Protein AF-A0A8X6M5R9-F1 (afdb_monomer_lite)

Structure (mmCIF, N/CA/C/O backbone):
data_AF-A0A8X6M5R9-F1
#
_entry.id   AF-A0A8X6M5R9-F1
#
loop_
_atom_site.group_PDB
_atom_site.id
_atom_site.type_symbol
_atom_site.label_atom_id
_atom_site.label_alt_id
_atom_site.label_comp_id
_atom_site.label_asym_id
_atom_site.label_entity_id
_atom_site.label_seq_id
_atom_site.pdbx_PDB_ins_code
_atom_site.Cartn_x
_atom_site.Cartn_y
_atom_site.Cartn_z
_atom_site.occupancy
_atom_site.B_iso_or_equiv
_atom_site.auth_seq_id
_atom_site.auth_comp_id
_atom_site.auth_asym_id
_atom_site.auth_atom_id
_atom_site.pdbx_PDB_model_num
ATOM 1 N N . MET A 1 1 ? -9.337 6.581 -10.221 1.00 58.03 1 MET A N 1
ATOM 2 C CA . MET A 1 1 ? -7.860 6.524 -10.236 1.00 58.03 1 MET A CA 1
ATOM 3 C C . MET A 1 1 ? -7.457 5.286 -9.456 1.00 58.03 1 MET A C 1
ATOM 5 O O . MET A 1 1 ? -7.969 5.098 -8.360 1.00 58.03 1 MET A O 1
ATOM 9 N N . GLU A 1 2 ? -6.659 4.399 -10.039 1.00 84.75 2 GLU A N 1
ATOM 10 C CA . GLU A 1 2 ? -6.270 3.140 -9.398 1.00 84.75 2 GLU A CA 1
ATOM 11 C C . GLU A 1 2 ? -5.019 3.380 -8.537 1.00 84.75 2 GLU A C 1
ATOM 13 O O . GLU A 1 2 ? -3.952 3.678 -9.061 1.00 84.75 2 GLU A O 1
ATOM 18 N N . CYS A 1 3 ? -5.123 3.289 -7.206 1.00 86.81 3 CYS A N 1
ATOM 19 C CA . CYS A 1 3 ? -3.998 3.606 -6.309 1.00 86.81 3 CYS A CA 1
ATOM 20 C C . CYS A 1 3 ? -2.729 2.795 -6.621 1.00 86.81 3 CYS A C 1
ATOM 22 O O . CYS A 1 3 ? -1.625 3.320 -6.520 1.00 86.81 3 CYS A O 1
ATOM 24 N N . HIS A 1 4 ? -2.874 1.538 -7.049 1.00 92.50 4 HIS A N 1
ATOM 25 C CA . HIS A 1 4 ? -1.739 0.701 -7.432 1.00 92.50 4 HIS A CA 1
ATOM 26 C C . HIS A 1 4 ? -0.983 1.255 -8.650 1.00 92.50 4 HIS A C 1
ATOM 28 O O . HIS A 1 4 ? 0.245 1.253 -8.641 1.00 92.50 4 HIS A O 1
ATOM 34 N N . SER A 1 5 ? -1.675 1.803 -9.659 1.00 93.25 5 SER A N 1
ATOM 35 C CA . SER A 1 5 ? -0.995 2.368 -10.831 1.00 93.25 5 SER A CA 1
ATOM 36 C C . SER A 1 5 ? -0.136 3.580 -10.473 1.00 93.25 5 SER A C 1
ATOM 38 O O . SER A 1 5 ? 0.930 3.763 -11.050 1.00 93.25 5 SER A O 1
ATOM 40 N N . GLU A 1 6 ? -0.561 4.386 -9.498 1.00 93.50 6 GLU A N 1
ATOM 41 C CA . GLU A 1 6 ? 0.223 5.533 -9.020 1.00 93.50 6 GLU A CA 1
ATOM 42 C C . GLU A 1 6 ? 1.468 5.086 -8.236 1.00 93.50 6 GLU A C 1
ATOM 44 O O . GLU A 1 6 ? 2.552 5.636 -8.426 1.00 93.50 6 GLU A O 1
ATOM 49 N N . VAL A 1 7 ? 1.356 4.023 -7.431 1.00 92.94 7 VAL A N 1
ATOM 50 C CA . VAL A 1 7 ? 2.506 3.422 -6.729 1.00 92.94 7 VAL A CA 1
ATOM 51 C C . VAL A 1 7 ? 3.519 2.844 -7.723 1.00 92.94 7 VAL A C 1
ATOM 53 O O . VAL A 1 7 ? 4.720 3.054 -7.564 1.00 92.94 7 VAL A O 1
ATOM 56 N N . VAL A 1 8 ? 3.053 2.173 -8.781 1.00 95.12 8 VAL A N 1
ATOM 57 C CA . VAL A 1 8 ? 3.922 1.645 -9.847 1.00 95.12 8 VAL A CA 1
ATOM 58 C C . VAL A 1 8 ? 4.609 2.770 -10.617 1.00 95.12 8 VAL A C 1
ATOM 60 O O . VAL A 1 8 ? 5.811 2.686 -10.854 1.00 95.12 8 VAL A O 1
ATOM 63 N N . LYS A 1 9 ? 3.892 3.847 -10.965 1.00 95.81 9 LYS A N 1
ATOM 64 C CA . LYS A 1 9 ? 4.497 5.020 -11.619 1.00 95.81 9 LYS A CA 1
ATOM 65 C C . LYS A 1 9 ? 5.607 5.646 -10.772 1.00 95.81 9 LYS A C 1
ATOM 67 O O . LYS A 1 9 ? 6.607 6.084 -11.330 1.00 95.81 9 LYS A O 1
ATOM 72 N N . ALA A 1 10 ? 5.438 5.689 -9.450 1.00 94.44 10 ALA A N 1
ATOM 73 C CA . ALA A 1 10 ? 6.402 6.306 -8.544 1.00 94.44 10 A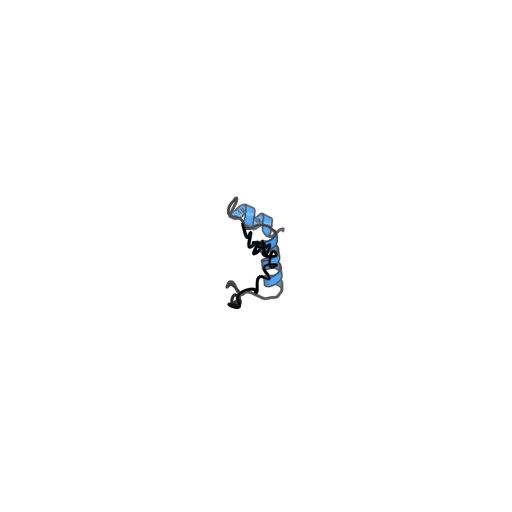LA A CA 1
ATOM 74 C C . ALA A 1 10 ? 7.607 5.406 -8.212 1.00 94.44 10 ALA A C 1
ATOM 76 O O . ALA A 1 10 ? 8.723 5.904 -8.094 1.00 94.44 10 ALA A O 1
ATOM 77 N N . LEU A 1 11 ? 7.393 4.096 -8.032 1.00 95.31 11 LEU A N 1
ATOM 78 C CA . LEU A 1 11 ? 8.403 3.175 -7.482 1.00 95.31 11 LEU A CA 1
ATOM 79 C C . LEU A 1 11 ? 8.940 2.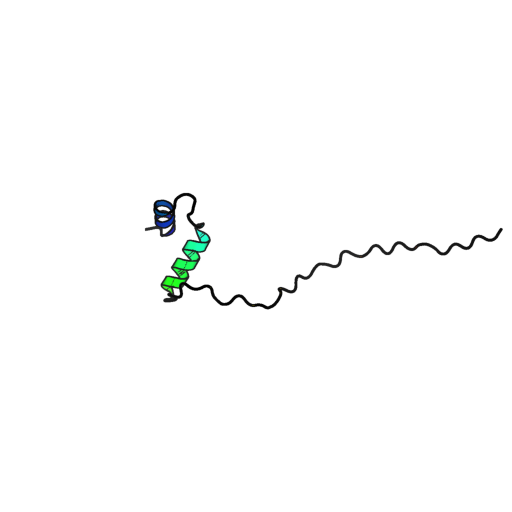147 -8.491 1.00 95.31 11 LEU A C 1
ATOM 81 O O . LEU A 1 11 ? 9.936 1.474 -8.207 1.00 95.31 11 LEU A O 1
ATOM 85 N N . GLY A 1 12 ? 8.301 2.003 -9.655 1.00 94.00 12 GLY A N 1
ATOM 86 C CA . GLY A 1 12 ? 8.675 1.033 -10.683 1.00 94.00 12 GLY A CA 1
ATOM 87 C C . GLY A 1 12 ? 8.751 -0.391 -10.129 1.00 94.00 12 GLY A C 1
ATOM 88 O O . GLY A 1 12 ? 7.823 -0.870 -9.482 1.00 94.00 12 GLY A O 1
ATOM 89 N N . ASN A 1 13 ? 9.891 -1.055 -10.335 1.00 93.81 13 ASN A N 1
ATOM 90 C CA . ASN A 1 13 ? 10.125 -2.436 -9.890 1.00 93.81 13 ASN A CA 1
ATOM 91 C C . ASN A 1 13 ? 10.145 -2.613 -8.362 1.00 93.81 13 ASN A C 1
ATOM 93 O O . ASN A 1 13 ? 10.053 -3.740 -7.886 1.00 93.81 13 ASN A O 1
ATOM 97 N N . ASN A 1 14 ? 10.266 -1.525 -7.596 1.00 94.00 14 ASN A N 1
ATOM 98 C CA . ASN A 1 14 ? 10.203 -1.563 -6.133 1.00 94.00 14 ASN A CA 1
ATOM 99 C C . ASN A 1 14 ? 8.771 -1.397 -5.600 1.00 94.00 14 ASN A C 1
ATOM 101 O O . ASN A 1 14 ? 8.566 -1.366 -4.386 1.00 94.00 14 ASN A O 1
ATOM 105 N N . ALA A 1 15 ? 7.779 -1.251 -6.483 1.00 93.38 15 ALA A N 1
ATOM 106 C CA . ALA A 1 15 ? 6.387 -1.170 -6.082 1.00 93.38 15 ALA A CA 1
ATOM 107 C C . ALA A 1 15 ? 5.929 -2.476 -5.421 1.00 93.38 15 ALA A C 1
ATOM 109 O O . ALA A 1 15 ? 6.236 -3.582 -5.870 1.00 93.38 15 ALA A O 1
ATOM 110 N N . LEU A 1 16 ? 5.143 -2.338 -4.354 1.00 91.62 16 LEU A N 1
ATOM 111 C CA . LEU A 1 16 ? 4.437 -3.470 -3.773 1.00 91.62 16 LEU A CA 1
ATOM 112 C C . LEU A 1 16 ? 3.379 -3.988 -4.747 1.00 91.62 16 LEU A C 1
ATOM 114 O O . LEU A 1 16 ? 2.795 -3.229 -5.518 1.00 91.62 16 LEU A O 1
ATOM 118 N N . LEU A 1 17 ? 3.085 -5.283 -4.641 1.00 92.62 17 LEU A N 1
ATOM 119 C CA . LEU A 1 17 ? 2.006 -5.913 -5.393 1.00 92.62 17 LEU A CA 1
ATOM 120 C C . LEU A 1 17 ? 0.652 -5.244 -5.097 1.00 92.62 17 LEU A C 1
ATOM 122 O O . LEU A 1 17 ? 0.423 -4.700 -4.012 1.00 92.62 17 LEU A O 1
ATOM 126 N N . TYR A 1 18 ? -0.284 -5.386 -6.034 1.00 91.81 18 TYR A N 1
ATOM 127 C CA . TYR A 1 18 ? -1.640 -4.843 -5.938 1.00 91.81 18 TYR A CA 1
ATOM 128 C C . TYR A 1 18 ? -2.345 -5.170 -4.616 1.00 91.81 18 TYR A C 1
ATOM 130 O O . TYR A 1 18 ? -2.902 -4.287 -3.969 1.00 91.81 18 TYR A O 1
ATOM 138 N N . HIS A 1 19 ? -2.309 -6.434 -4.189 1.00 92.19 19 HIS A N 1
ATOM 139 C CA . HIS A 1 19 ? -3.082 -6.899 -3.036 1.00 92.19 19 HIS A CA 1
ATOM 140 C C . HIS A 1 19 ? -2.690 -6.204 -1.709 1.00 92.19 19 HIS A C 1
ATOM 142 O O . HIS A 1 19 ? -3.585 -5.721 -1.012 1.00 92.19 19 HIS A O 1
ATOM 148 N N . PRO A 1 20 ? -1.394 -6.085 -1.344 1.00 91.69 20 PRO A N 1
ATOM 149 C CA . PRO A 1 20 ? -0.954 -5.229 -0.240 1.00 91.69 20 PRO A CA 1
ATOM 150 C C . PRO A 1 20 ? -1.482 -3.791 -0.315 1.00 91.69 20 PRO A C 1
ATOM 152 O O . PRO A 1 20 ? -2.023 -3.292 0.672 1.00 91.69 20 PRO A O 1
ATOM 155 N N . VAL A 1 21 ? -1.384 -3.153 -1.487 1.00 91.88 21 VAL A N 1
ATOM 156 C CA . VAL A 1 21 ? -1.828 -1.765 -1.692 1.00 91.88 21 VAL A CA 1
ATOM 157 C C . VAL A 1 21 ? -3.339 -1.643 -1.488 1.00 91.88 21 VAL A C 1
ATOM 159 O O . VAL A 1 21 ? -3.789 -0.782 -0.737 1.00 91.88 21 VAL A O 1
ATOM 162 N N . ALA A 1 22 ? -4.132 -2.542 -2.074 1.00 91.62 22 ALA A N 1
ATOM 163 C CA . ALA A 1 22 ? -5.584 -2.568 -1.905 1.00 91.62 22 ALA A CA 1
ATOM 164 C C . ALA A 1 22 ? -5.991 -2.762 -0.434 1.00 91.62 22 ALA A C 1
ATOM 166 O O . ALA A 1 22 ? -6.903 -2.095 0.059 1.00 91.62 22 ALA A O 1
ATOM 167 N N . ARG A 1 23 ? -5.276 -3.627 0.301 1.00 90.75 23 ARG A N 1
ATOM 168 C CA . ARG A 1 23 ? -5.502 -3.842 1.737 1.00 90.75 23 ARG A CA 1
ATOM 169 C C . ARG A 1 23 ? -5.253 -2.573 2.550 1.00 90.75 23 ARG A C 1
ATOM 171 O O . ARG A 1 23 ? -6.043 -2.265 3.439 1.00 90.75 23 ARG A O 1
ATOM 178 N N . TRP A 1 24 ? -4.174 -1.848 2.260 1.00 89.81 24 TRP A N 1
ATOM 179 C CA . TRP A 1 24 ? -3.860 -0.584 2.929 1.00 89.81 24 TRP A CA 1
ATOM 180 C C . TRP A 1 24 ? -4.880 0.505 2.610 1.00 89.81 24 TRP A C 1
ATOM 182 O O . TRP A 1 24 ? -5.360 1.161 3.531 1.00 89.81 24 TRP A O 1
ATOM 192 N N . VAL A 1 25 ? -5.292 0.636 1.346 1.00 89.94 25 VAL A N 1
ATOM 193 C CA . VAL A 1 25 ? -6.353 1.573 0.941 1.00 89.94 25 VAL A CA 1
ATOM 194 C C . VAL A 1 25 ? -7.652 1.283 1.696 1.00 89.94 25 VAL A C 1
ATOM 196 O O . VAL A 1 25 ? -8.253 2.201 2.251 1.00 89.94 25 VAL A O 1
ATOM 199 N N . GLY A 1 26 ? -8.053 0.012 1.802 1.00 90.44 26 GLY A N 1
ATOM 200 C CA . GLY A 1 26 ? -9.243 -0.374 2.564 1.00 90.44 26 GLY A CA 1
ATOM 201 C C . GLY A 1 26 ? -9.141 -0.048 4.059 1.00 90.44 26 GLY A C 1
ATOM 202 O O . GLY A 1 26 ? -10.125 0.360 4.669 1.00 90.44 26 GLY A O 1
ATOM 203 N N . LYS A 1 27 ? -7.953 -0.175 4.664 1.00 89.06 27 LYS A N 1
ATOM 204 C CA . LYS A 1 27 ? -7.722 0.228 6.063 1.00 89.06 27 LYS A CA 1
ATOM 205 C C . LYS A 1 27 ? -7.784 1.744 6.240 1.00 89.06 27 LYS A C 1
ATOM 207 O O . LYS A 1 27 ? -8.408 2.205 7.191 1.00 89.06 27 LYS A O 1
ATOM 212 N N . PHE A 1 28 ? -7.216 2.499 5.306 1.00 87.00 28 PHE A N 1
ATOM 213 C CA . PHE A 1 28 ? -7.264 3.958 5.323 1.00 87.00 28 PHE A CA 1
ATOM 214 C C . PHE A 1 28 ? -8.702 4.486 5.203 1.00 87.00 28 PHE A C 1
ATOM 216 O O . PHE A 1 28 ? -9.093 5.381 5.945 1.00 87.00 28 PHE A O 1
ATOM 223 N N . GLN A 1 29 ? -9.522 3.877 4.339 1.00 87.75 29 GLN A N 1
ATOM 224 C CA . GLN A 1 29 ? -10.953 4.191 4.213 1.00 87.75 29 GLN A CA 1
ATOM 225 C C . GLN A 1 29 ? -11.761 3.890 5.486 1.00 87.75 29 GLN A C 1
ATOM 227 O O . GLN A 1 29 ? -12.799 4.500 5.705 1.00 87.75 29 GLN A O 1
ATOM 232 N N . GLN A 1 30 ? -11.285 2.977 6.337 1.00 88.25 30 GLN A N 1
ATOM 233 C CA . GLN A 1 30 ? -11.856 2.686 7.660 1.00 88.25 30 GLN A CA 1
ATOM 234 C C . GLN A 1 30 ? -11.309 3.619 8.757 1.00 88.25 30 GLN A C 1
ATOM 236 O O . GLN A 1 30 ? -11.334 3.253 9.931 1.00 88.25 30 GLN A O 1
ATOM 241 N N . GLU A 1 31 ? -10.737 4.767 8.378 1.00 83.94 31 GLU A N 1
ATOM 242 C CA . GLU A 1 31 ? -10.086 5.741 9.268 1.00 83.94 31 GLU A CA 1
ATOM 243 C C . GLU A 1 31 ? -8.934 5.151 10.102 1.00 83.94 31 GLU A C 1
ATOM 245 O O . GLU A 1 31 ? -8.477 5.737 11.086 1.00 83.94 31 GLU A O 1
ATOM 250 N N . ARG A 1 32 ? -8.396 3.990 9.704 1.00 75.38 32 ARG A N 1
ATOM 251 C CA . ARG A 1 32 ? -7.175 3.458 10.309 1.00 75.38 32 ARG A CA 1
ATOM 252 C C . ARG A 1 32 ? -5.972 4.094 9.633 1.00 75.38 32 ARG A C 1
ATOM 254 O O . ARG A 1 32 ? -5.534 3.653 8.578 1.00 75.38 32 ARG A O 1
ATOM 261 N N . VAL A 1 33 ? -5.431 5.114 10.295 1.00 77.44 33 VAL A N 1
ATOM 262 C CA . VAL A 1 33 ? -4.273 5.907 9.837 1.00 77.44 33 VAL A CA 1
ATOM 263 C C . VAL A 1 33 ? -2.954 5.427 10.463 1.00 77.44 33 VAL A C 1
ATOM 265 O O . VAL A 1 33 ? -1.918 6.076 10.349 1.00 77.44 33 VAL A O 1
ATOM 268 N N . SER A 1 34 ? -2.963 4.299 11.180 1.00 80.50 34 SER A N 1
ATOM 269 C CA . SER A 1 34 ? -1.724 3.771 11.750 1.00 80.50 34 SER A CA 1
ATOM 270 C C . SER A 1 34 ? -0.806 3.285 10.632 1.00 80.50 34 SER A C 1
ATOM 272 O O . SER A 1 34 ? -1.139 2.351 9.907 1.00 80.50 34 SER A O 1
ATOM 274 N N . ASN A 1 35 ? 0.363 3.913 10.531 1.00 81.81 35 ASN A N 1
ATOM 275 C CA . ASN A 1 35 ? 1.429 3.528 9.605 1.00 81.81 35 ASN A CA 1
ATOM 276 C C . ASN A 1 35 ? 2.373 2.474 10.205 1.00 81.81 35 ASN A C 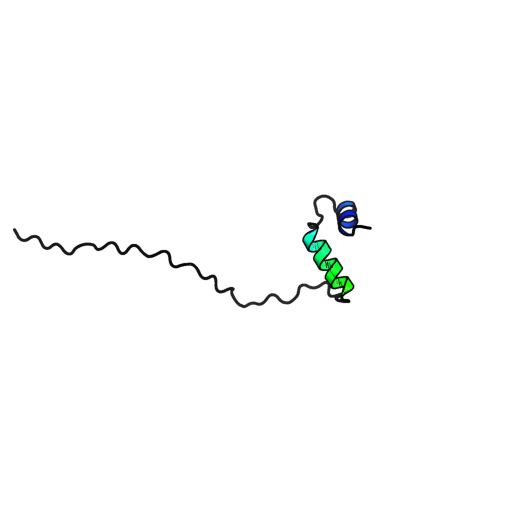1
ATOM 278 O O . ASN A 1 35 ? 3.373 2.112 9.590 1.00 81.81 35 ASN A O 1
ATOM 282 N N . SER A 1 36 ? 2.106 2.028 11.433 1.00 84.31 36 SER A N 1
ATOM 283 C CA . SER A 1 36 ? 2.904 1.019 12.121 1.00 84.31 36 SER A CA 1
ATOM 284 C C . SER A 1 36 ? 2.264 -0.353 11.973 1.00 84.31 36 SER A C 1
ATOM 286 O O . SER A 1 36 ? 1.041 -0.485 12.024 1.00 84.31 36 SER A O 1
ATOM 288 N N . ASP A 1 37 ? 3.099 -1.382 11.848 1.00 84.19 37 ASP A N 1
ATOM 289 C CA . ASP A 1 37 ? 2.623 -2.759 11.896 1.00 84.19 37 ASP A CA 1
ATOM 290 C C . ASP A 1 37 ? 1.909 -3.036 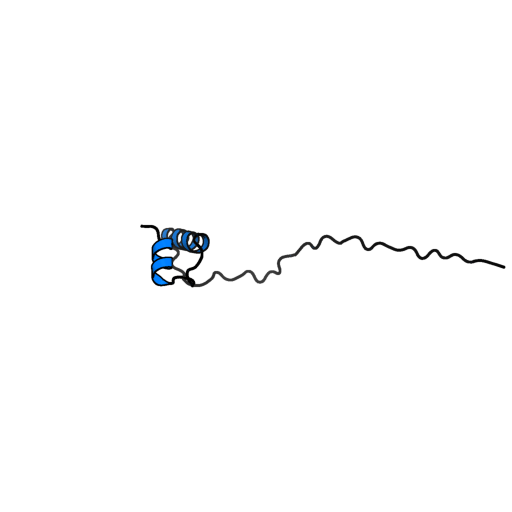13.226 1.00 84.19 37 ASP A C 1
ATOM 292 O O . ASP A 1 37 ? 2.382 -2.671 14.309 1.00 84.19 37 ASP A O 1
ATOM 296 N N . GLU A 1 38 ? 0.781 -3.742 13.149 1.00 83.38 38 GLU A N 1
ATOM 297 C CA . GLU A 1 38 ? 0.150 -4.306 14.336 1.00 83.38 38 GLU A CA 1
ATOM 298 C C . GLU A 1 38 ? 1.135 -5.270 15.020 1.00 83.38 38 GLU A C 1
ATOM 300 O O . GLU A 1 38 ? 1.908 -5.982 14.368 1.00 83.38 38 GLU A O 1
ATOM 305 N N . LYS A 1 39 ? 1.121 -5.301 16.360 1.00 85.69 39 LYS A N 1
ATOM 306 C CA . LYS A 1 39 ? 1.979 -6.213 17.125 1.00 85.69 39 LYS A CA 1
ATOM 307 C C . LYS A 1 39 ? 1.767 -7.642 16.628 1.00 85.69 39 LYS A C 1
ATOM 309 O O . LYS A 1 39 ? 0.689 -8.209 16.793 1.00 85.69 39 LYS A O 1
ATOM 314 N N . ARG A 1 40 ? 2.823 -8.250 16.084 1.00 83.31 40 ARG A N 1
ATOM 315 C CA . ARG A 1 40 ? 2.819 -9.678 15.756 1.00 83.31 40 ARG A CA 1
ATOM 316 C C . ARG A 1 40 ? 2.568 -10.477 17.032 1.00 83.31 40 ARG A C 1
ATOM 318 O O . ARG A 1 40 ? 3.244 -10.261 18.043 1.00 83.31 40 ARG A O 1
ATOM 325 N N . SER A 1 41 ? 1.621 -11.412 16.983 1.00 82.31 41 SER A N 1
ATOM 326 C CA . SER A 1 41 ? 1.436 -12.377 18.060 1.00 82.31 41 SER A CA 1
ATOM 327 C C . SER A 1 41 ? 2.724 -13.183 18.202 1.00 82.31 41 SER A C 1
ATOM 329 O O . SER A 1 41 ? 3.135 -13.874 17.275 1.00 82.31 41 SER A O 1
ATOM 331 N N . ARG A 1 42 ? 3.370 -13.101 19.367 1.00 77.19 42 ARG A N 1
ATOM 332 C CA . ARG A 1 42 ? 4.560 -13.906 19.685 1.00 77.19 42 ARG A CA 1
ATOM 333 C C . ARG A 1 42 ? 4.232 -15.373 19.975 1.00 77.19 42 ARG A C 1
ATOM 335 O O . ARG A 1 42 ? 5.130 -16.123 20.337 1.00 77.19 42 ARG A O 1
ATOM 342 N N . GLN A 1 43 ? 2.965 -15.774 19.869 1.00 76.44 43 GLN A N 1
ATOM 343 C CA . GLN A 1 43 ? 2.603 -17.173 20.018 1.00 76.44 43 GLN A CA 1
ATOM 344 C C . GLN A 1 43 ? 3.214 -17.956 18.855 1.00 76.44 43 GLN A C 1
ATOM 346 O O . GLN A 1 43 ? 2.934 -17.625 17.698 1.00 76.44 43 GLN A O 1
ATOM 351 N N . PRO A 1 44 ? 4.058 -18.962 19.137 1.00 74.00 44 PRO A N 1
ATOM 352 C CA . PRO A 1 44 ? 4.503 -19.867 18.099 1.00 74.00 44 PRO A CA 1
ATOM 353 C C . PRO A 1 44 ? 3.259 -20.506 17.489 1.00 74.00 44 PRO A C 1
ATOM 355 O O . PRO A 1 44 ? 2.403 -21.035 18.201 1.00 74.00 44 PRO A O 1
ATOM 358 N N . LEU A 1 45 ? 3.139 -20.415 16.166 1.00 72.31 45 LEU A N 1
ATOM 359 C CA . LEU A 1 45 ? 2.142 -21.190 15.448 1.00 72.31 45 LEU A CA 1
ATOM 360 C C . LEU A 1 45 ? 2.456 -22.655 15.751 1.00 72.31 45 LEU A C 1
ATOM 362 O O . LEU A 1 45 ? 3.559 -23.119 15.462 1.00 72.31 45 LEU A O 1
ATOM 366 N N . SER A 1 46 ? 1.520 -23.355 16.392 1.00 72.38 46 SER A N 1
ATOM 367 C CA . SER A 1 46 ? 1.611 -24.802 16.557 1.00 72.38 46 SER A CA 1
ATOM 368 C C . SER A 1 46 ? 1.537 -25.407 15.162 1.00 72.38 46 SER A C 1
ATOM 370 O O . SER A 1 46 ? 0.460 -25.586 14.594 1.00 72.38 46 SER A O 1
ATOM 372 N N . VAL A 1 47 ? 2.701 -25.620 14.555 1.00 71.06 47 VAL A N 1
ATOM 373 C CA . VAL A 1 47 ? 2.803 -26.345 13.298 1.00 71.06 47 VAL A CA 1
ATOM 374 C C . VAL A 1 47 ? 2.538 -27.795 13.661 1.00 71.06 47 VAL A C 1
ATOM 376 O O . VAL A 1 47 ? 3.393 -28.467 14.235 1.00 71.06 47 VAL A O 1
ATOM 379 N N . HIS A 1 48 ? 1.326 -28.267 13.376 1.00 71.00 48 HIS A N 1
ATOM 380 C CA . HIS A 1 48 ? 1.035 -29.688 13.422 1.00 71.00 48 HIS A CA 1
ATOM 381 C C . HIS A 1 48 ? 1.852 -30.348 12.312 1.00 71.00 48 HIS A C 1
ATOM 383 O O . HIS A 1 48 ? 1.443 -30.373 11.154 1.00 71.00 48 HIS A O 1
ATOM 389 N N . VAL A 1 49 ? 3.051 -30.811 12.657 1.00 64.31 49 VAL A N 1
ATOM 390 C CA . VAL A 1 49 ? 3.824 -31.693 11.794 1.00 64.31 49 VAL A CA 1
ATOM 391 C C . VAL A 1 49 ? 3.119 -33.044 11.874 1.00 64.31 49 VAL A C 1
ATOM 393 O O . VAL A 1 49 ? 3.120 -33.641 12.956 1.00 64.31 49 VAL A O 1
ATOM 396 N N . PRO A 1 50 ? 2.475 -33.532 10.796 1.00 63.06 50 PRO A N 1
ATOM 397 C CA . PRO A 1 50 ? 1.953 -34.884 10.809 1.00 63.06 50 PRO A CA 1
ATOM 398 C C . PRO A 1 50 ? 3.140 -35.807 11.072 1.00 63.06 50 PRO A C 1
ATOM 400 O O . PRO A 1 50 ? 4.127 -35.795 10.338 1.00 63.06 50 PRO A O 1
ATOM 403 N N . SER A 1 51 ? 3.069 -36.543 12.180 1.00 57.25 51 SER A N 1
ATOM 404 C CA . SER A 1 51 ? 4.073 -37.529 12.548 1.00 57.25 51 SER A CA 1
ATOM 405 C C . SER A 1 51 ? 4.085 -38.590 11.454 1.00 57.25 51 SER A C 1
ATOM 407 O O . SER A 1 51 ? 3.225 -39.471 11.403 1.00 57.25 51 SER A O 1
ATOM 409 N N . SER A 1 52 ? 5.024 -38.458 10.519 1.00 58.31 52 SER A N 1
ATOM 410 C CA . SER A 1 52 ? 5.368 -39.512 9.582 1.00 58.31 52 SER A CA 1
ATOM 411 C C . SER A 1 52 ? 5.762 -40.711 10.426 1.00 58.31 52 SER A C 1
ATOM 413 O O . SER A 1 52 ? 6.829 -40.703 11.037 1.00 58.31 52 SER A O 1
ATOM 415 N N . ARG A 1 53 ? 4.849 -41.687 10.514 1.00 54.94 53 ARG A N 1
ATOM 416 C CA . ARG A 1 53 ? 5.036 -43.002 11.130 1.00 54.94 53 ARG A CA 1
ATOM 417 C C . ARG A 1 53 ? 6.499 -43.419 11.021 1.00 54.94 53 ARG A C 1
ATOM 419 O O . ARG A 1 53 ? 6.975 -43.753 9.935 1.00 54.94 53 ARG A O 1
ATOM 426 N N . SER A 1 54 ? 7.188 -43.413 12.154 1.00 47.41 54 SER A N 1
ATOM 427 C CA . SER A 1 54 ? 8.412 -44.170 12.335 1.00 47.41 54 SER A CA 1
ATOM 428 C C . SER A 1 54 ? 8.094 -45.611 11.942 1.00 47.41 54 SER A C 1
ATOM 430 O O . SER A 1 54 ? 7.303 -46.296 12.591 1.00 47.41 54 SER A O 1
ATOM 432 N N . SER A 1 55 ? 8.645 -46.048 10.811 1.00 50.34 55 SER A N 1
ATOM 433 C CA . SER A 1 55 ? 8.626 -47.456 10.440 1.00 50.34 55 SER A CA 1
ATOM 434 C C . SER A 1 55 ? 9.466 -48.185 11.476 1.00 50.34 55 SER A C 1
ATOM 436 O O . SER A 1 55 ? 10.691 -48.123 11.474 1.00 50.34 55 SER A O 1
ATOM 438 N N . GLN A 1 56 ? 8.773 -48.801 12.424 1.00 49.69 56 GLN A N 1
ATOM 439 C CA . GLN A 1 56 ? 9.322 -49.672 13.442 1.00 49.69 56 GLN A CA 1
ATOM 440 C C . GLN A 1 56 ? 9.826 -50.934 12.722 1.00 49.69 56 GLN A C 1
ATOM 442 O O . GLN A 1 56 ? 9.070 -51.880 12.510 1.00 49.69 56 GLN A O 1
ATOM 447 N N . MET A 1 57 ? 11.081 -50.929 12.259 1.00 50.41 57 MET A N 1
ATOM 448 C CA . MET A 1 57 ? 11.751 -52.156 11.828 1.00 50.41 57 MET A CA 1
ATOM 449 C C . MET A 1 57 ? 11.906 -53.036 13.067 1.00 50.41 57 MET A C 1
ATOM 451 O O . MET A 1 57 ? 12.689 -52.734 13.965 1.00 50.41 57 MET A O 1
ATOM 455 N N . LYS A 1 58 ? 11.112 -54.108 13.130 1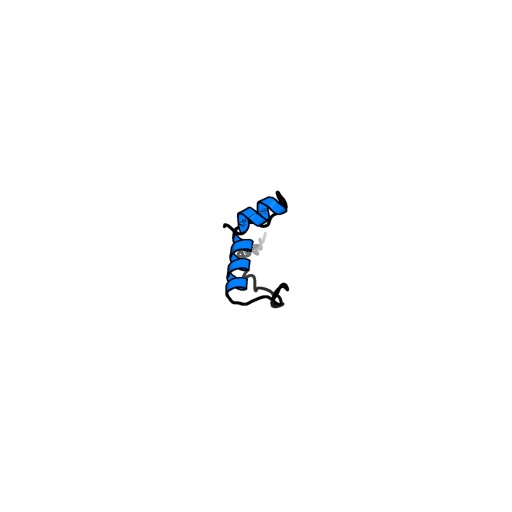.00 49.66 58 LYS A N 1
ATOM 456 C CA . LYS A 1 58 ? 11.366 -55.226 14.030 1.00 49.66 58 LYS A CA 1
ATOM 457 C C . LYS A 1 58 ? 12.679 -55.873 13.596 1.00 49.66 58 LYS A C 1
ATOM 459 O O . LYS A 1 58 ? 12.727 -56.488 12.535 1.00 49.66 58 LYS A O 1
ATOM 464 N N . THR A 1 59 ? 13.733 -55.736 14.389 1.00 50.38 59 THR A N 1
ATOM 465 C CA . THR A 1 59 ? 14.795 -56.742 14.390 1.00 50.38 59 THR A CA 1
ATOM 466 C C . THR A 1 59 ? 14.272 -57.908 15.213 1.00 50.38 59 THR A C 1
ATOM 468 O O . THR A 1 59 ? 14.051 -57.781 16.414 1.00 50.38 59 THR A O 1
ATOM 471 N N . ASP A 1 60 ? 13.952 -58.979 14.500 1.00 50.97 60 ASP A N 1
ATOM 472 C CA . ASP A 1 60 ? 13.500 -60.262 15.016 1.00 50.97 60 ASP A CA 1
ATOM 473 C C . ASP A 1 60 ? 14.616 -60.889 15.871 1.00 50.97 60 ASP A C 1
ATOM 475 O O . ASP A 1 60 ? 15.727 -61.120 15.391 1.00 50.97 60 ASP A O 1
ATOM 479 N N . ASP A 1 61 ? 14.328 -61.107 17.154 1.00 52.59 61 ASP A N 1
ATOM 480 C CA . ASP A 1 61 ? 15.123 -61.928 18.069 1.00 52.59 61 ASP A CA 1
ATOM 481 C C . ASP A 1 61 ? 15.024 -63.398 17.623 1.00 52.59 61 ASP A C 1
ATOM 483 O O . ASP A 1 61 ? 14.142 -64.147 18.045 1.00 52.59 61 ASP A O 1
ATOM 487 N N . GLY A 1 62 ? 15.924 -63.811 16.731 1.00 47.59 62 GLY A N 1
ATOM 488 C CA . GLY A 1 62 ? 16.032 -65.179 16.225 1.00 47.59 62 GLY A CA 1
ATOM 489 C C . GLY A 1 62 ? 17.249 -65.908 16.789 1.00 47.59 62 GLY A C 1
ATOM 490 O O . GLY A 1 62 ? 18.284 -65.998 16.133 1.00 47.59 62 GLY A O 1
ATOM 491 N N . CYS A 1 63 ? 17.125 -66.445 18.003 1.00 46.69 63 CYS A N 1
ATOM 492 C CA . CYS A 1 63 ? 18.056 -67.413 18.585 1.00 46.69 63 CYS A CA 1
ATOM 493 C C . CYS A 1 63 ? 18.102 -68.689 17.722 1.00 46.69 63 CYS A C 1
ATOM 495 O O . CYS A 1 63 ? 17.156 -69.476 17.736 1.00 46.69 63 CYS A O 1
ATOM 497 N N . TYR A 1 64 ? 19.197 -68.924 16.994 1.00 47.38 64 TYR A N 1
ATOM 498 C CA . TYR A 1 64 ? 19.465 -70.221 16.369 1.00 47.38 64 TYR A CA 1
ATOM 499 C C . TYR A 1 64 ? 20.440 -71.016 17.238 1.00 47.38 64 TYR A C 1
ATOM 501 O O . TYR A 1 64 ? 21.630 -70.720 17.309 1.00 47.38 64 TYR A O 1
ATOM 509 N N . LYS A 1 65 ? 19.904 -72.044 17.903 1.00 44.47 65 LYS A N 1
ATOM 510 C CA . LYS A 1 65 ? 20.681 -73.170 18.428 1.00 44.47 65 LYS A CA 1
ATOM 511 C C . LYS A 1 65 ? 21.234 -73.989 17.259 1.00 44.47 65 LYS A C 1
ATOM 513 O O . LYS A 1 65 ? 20.458 -74.432 16.413 1.00 44.47 65 LYS A O 1
ATOM 518 N N . SER A 1 66 ? 22.531 -74.276 17.275 1.00 46.50 66 SER A N 1
ATOM 519 C CA . SER A 1 66 ? 23.138 -75.510 16.753 1.00 46.50 66 SER A CA 1
ATOM 520 C C . SER A 1 66 ? 24.451 -75.749 17.479 1.00 46.50 66 SER A C 1
ATOM 522 O O . SER A 1 66 ? 25.218 -74.771 17.606 1.00 46.50 66 SER A O 1
#

Foldseek 3Di:
DQQQVVQCVVQPPNRDDSVVRVVVVVCVVVVNPDPDDDDDDPDPDPPPPPPPDPPPPDPDPDDDDD

Sequence (66 aa):
MECHSEVVKALGNNALLYHPVARWVGKFQQERVSNSDEKRSRQPLSVHVPSSRSSQMKTDDGCYKS

pLDDT: mean 76.71, std 17.07, range [44.47, 95.81]

Radius of gyration: 27.85 Å; chains: 1; bounding box: 35×82×32 Å

Organism: Trichonephila clavata (NCBI:txid2740835)

Secondary structure (DSSP, 8-state):
--HHHHHHHHHGGGPPPHHHHHHHHHHHHTT---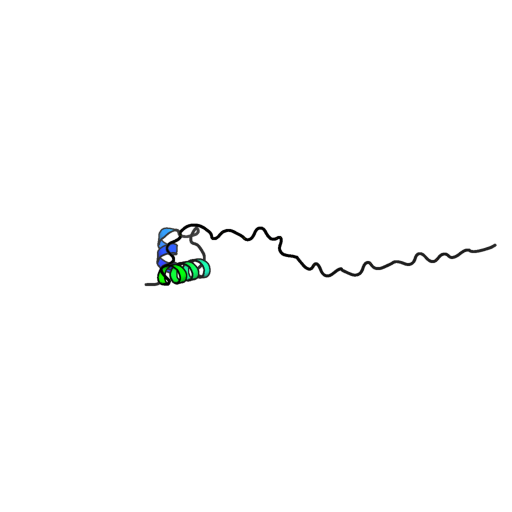-SPPPPP-SPP---------------------